Protein AF-X1QIM8-F1 (afdb_monomer)

Structure (mmCIF, N/CA/C/O backbone):
data_AF-X1QIM8-F1
#
_entry.id   AF-X1QIM8-F1
#
loop_
_atom_site.group_PDB
_atom_site.id
_atom_site.type_symbol
_atom_site.label_atom_id
_atom_site.label_alt_id
_atom_site.label_comp_id
_atom_site.label_asym_id
_atom_site.label_entity_id
_atom_site.label_seq_id
_atom_site.pdbx_PDB_ins_code
_atom_site.Cartn_x
_atom_site.Cartn_y
_atom_site.Cartn_z
_atom_site.occupancy
_atom_site.B_iso_or_equiv
_atom_site.auth_seq_id
_atom_site.auth_comp_id
_atom_site.auth_asym_id
_atom_site.auth_atom_id
_atom_site.pdbx_PDB_model_num
ATOM 1 N N . LEU A 1 1 ? 6.060 15.197 -14.431 1.00 80.75 1 LEU A N 1
ATOM 2 C CA . LEU A 1 1 ? 4.604 14.951 -14.580 1.00 80.75 1 LEU A CA 1
ATOM 3 C C . LEU A 1 1 ? 4.156 13.687 -13.848 1.00 80.75 1 LEU A C 1
ATOM 5 O O . LEU A 1 1 ? 3.333 13.816 -12.956 1.00 80.75 1 LEU A O 1
ATOM 9 N N . LEU A 1 2 ? 4.732 12.509 -14.126 1.00 86.50 2 LEU A N 1
ATOM 10 C CA . LEU A 1 2 ? 4.346 11.253 -13.451 1.00 86.50 2 LEU A CA 1
ATOM 11 C C . LEU A 1 2 ? 4.452 11.311 -11.916 1.00 86.50 2 LEU A C 1
ATOM 13 O O . LEU A 1 2 ? 3.507 10.943 -11.233 1.00 86.50 2 LEU A O 1
ATOM 17 N N . PHE A 1 3 ? 5.541 11.864 -11.371 1.00 87.62 3 PHE A N 1
ATOM 18 C CA . PHE A 1 3 ? 5.687 12.060 -9.920 1.00 87.62 3 PHE A CA 1
ATOM 19 C C . PHE A 1 3 ? 4.649 13.013 -9.315 1.00 87.62 3 PHE A C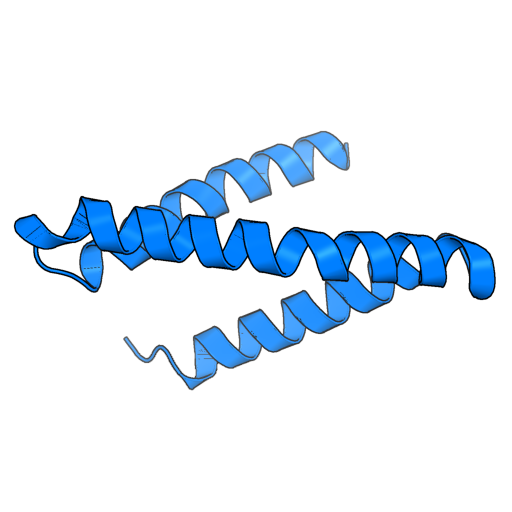 1
ATOM 21 O O . PHE A 1 3 ? 4.196 12.786 -8.200 1.00 87.62 3 PHE A O 1
ATOM 28 N N . ALA A 1 4 ? 4.244 14.056 -10.046 1.00 93.25 4 ALA A N 1
ATOM 29 C CA . ALA A 1 4 ? 3.206 14.975 -9.581 1.00 93.25 4 ALA A CA 1
ATOM 30 C C . ALA A 1 4 ? 1.835 14.280 -9.552 1.00 93.25 4 ALA A C 1
ATOM 32 O O . ALA A 1 4 ? 1.115 14.391 -8.566 1.00 93.25 4 ALA A O 1
ATOM 33 N N . GLY A 1 5 ? 1.516 13.498 -10.591 1.00 93.06 5 GLY A N 1
ATOM 34 C CA . GLY A 1 5 ? 0.317 12.657 -10.610 1.00 93.06 5 GLY A CA 1
ATOM 35 C C . GLY A 1 5 ? 0.316 11.621 -9.484 1.00 93.06 5 GLY A C 1
ATOM 36 O O . GLY A 1 5 ? -0.687 11.472 -8.794 1.00 93.06 5 GLY A O 1
ATOM 37 N N . TYR A 1 6 ? 1.459 10.973 -9.237 1.00 89.19 6 TYR A N 1
ATOM 38 C CA . TYR A 1 6 ? 1.625 10.051 -8.114 1.00 89.19 6 TYR A CA 1
ATOM 39 C C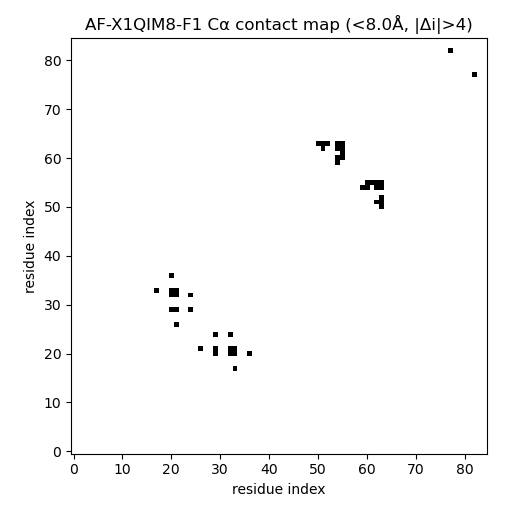 . TYR A 1 6 ? 1.431 10.747 -6.762 1.00 89.19 6 TYR A C 1
ATOM 41 O O . TYR A 1 6 ? 0.753 10.205 -5.900 1.00 89.19 6 TYR A O 1
ATOM 49 N N . GLY A 1 7 ? 1.963 11.960 -6.583 1.00 92.06 7 GLY A N 1
ATOM 50 C CA . GLY A 1 7 ? 1.778 12.737 -5.356 1.00 92.06 7 GLY A CA 1
ATOM 51 C C . GLY A 1 7 ? 0.311 13.077 -5.082 1.00 92.06 7 GLY A C 1
ATOM 52 O O . GLY A 1 7 ? -0.151 12.905 -3.957 1.00 92.06 7 GLY A O 1
ATOM 53 N N . ILE A 1 8 ? -0.439 13.489 -6.111 1.00 93.69 8 ILE A N 1
ATOM 54 C CA . ILE A 1 8 ? -1.886 13.742 -6.000 1.00 93.69 8 ILE A CA 1
ATOM 55 C C . ILE A 1 8 ? -2.623 12.455 -5.618 1.00 93.69 8 ILE A C 1
ATOM 57 O O . ILE A 1 8 ? -3.388 12.448 -4.656 1.00 93.69 8 ILE A O 1
ATOM 61 N N . TYR A 1 9 ? -2.356 11.361 -6.335 1.00 91.12 9 TYR A N 1
ATOM 62 C CA . TYR A 1 9 ? -2.935 10.051 -6.042 1.00 91.12 9 TYR A CA 1
ATOM 63 C C . TYR A 1 9 ? -2.661 9.619 -4.597 1.00 91.12 9 TYR A C 1
ATOM 65 O O . TYR A 1 9 ? -3.586 9.265 -3.870 1.00 91.12 9 TYR A O 1
ATOM 73 N N . TYR A 1 10 ? -1.402 9.691 -4.164 1.00 90.62 10 TYR A N 1
ATOM 74 C CA . TYR A 1 10 ? -0.987 9.249 -2.839 1.00 90.62 10 TYR A CA 1
ATOM 75 C C . TYR A 1 10 ? -1.650 10.090 -1.740 1.00 90.62 10 TYR A C 1
ATOM 77 O O . TYR A 1 10 ? -2.193 9.533 -0.789 1.00 90.62 10 TYR A O 1
ATOM 85 N N . GLY A 1 11 ? -1.708 11.416 -1.917 1.00 91.00 11 GLY A N 1
ATOM 86 C CA . GLY A 1 11 ? -2.387 12.319 -0.985 1.00 91.00 11 GLY A CA 1
ATOM 87 C C . GLY A 1 11 ? -3.891 12.055 -0.864 1.00 91.00 11 GLY A C 1
ATOM 88 O O . GLY A 1 11 ? -4.441 12.151 0.232 1.00 91.00 11 GLY A O 1
ATOM 89 N N . MET A 1 12 ? -4.556 11.674 -1.960 1.00 91.50 12 MET A N 1
ATOM 90 C CA . MET A 1 12 ? -5.967 11.278 -1.928 1.00 91.50 12 MET A CA 1
ATOM 91 C C . MET A 1 12 ? -6.163 9.932 -1.220 1.00 91.50 12 MET A C 1
ATOM 93 O O . MET A 1 12 ? -6.991 9.817 -0.318 1.00 91.50 12 MET A O 1
ATOM 97 N N . VAL A 1 13 ? -5.399 8.912 -1.612 1.00 91.50 13 VAL A N 1
ATOM 98 C CA . VAL A 1 13 ? -5.612 7.533 -1.152 1.00 91.50 13 VAL A CA 1
ATOM 99 C C . VAL A 1 13 ? -5.219 7.344 0.310 1.00 91.50 13 VAL A C 1
ATOM 101 O O . VAL A 1 13 ? -5.945 6.687 1.051 1.00 91.50 13 VAL A O 1
ATOM 104 N N . GLU A 1 14 ? -4.114 7.934 0.763 1.00 89.94 14 GLU A N 1
ATOM 105 C CA . GLU A 1 14 ? -3.636 7.752 2.139 1.00 89.94 14 GLU A CA 1
ATOM 106 C C . GLU A 1 14 ? -4.584 8.372 3.183 1.00 89.94 14 GLU A C 1
ATOM 108 O O . GLU A 1 14 ? -4.737 7.847 4.290 1.00 89.94 14 GLU A O 1
ATOM 113 N N . GLY A 1 15 ? -5.252 9.478 2.841 1.00 90.25 15 GLY A N 1
ATOM 114 C CA . GLY A 1 15 ? -6.292 10.074 3.681 1.00 90.25 15 GLY A CA 1
ATOM 115 C C . GLY A 1 15 ? -7.533 9.186 3.772 1.00 90.25 15 GLY A C 1
ATOM 116 O O . GLY A 1 15 ? -7.968 8.846 4.873 1.00 90.25 15 GLY A O 1
ATOM 117 N N . VAL A 1 16 ? -8.055 8.764 2.617 1.00 92.56 16 VAL A N 1
ATOM 118 C CA . VAL A 1 16 ? -9.266 7.933 2.520 1.00 92.56 16 VAL A CA 1
ATOM 119 C C . VAL A 1 16 ? -9.069 6.573 3.191 1.00 92.56 16 VAL A C 1
ATOM 121 O O . VAL A 1 16 ? -9.922 6.149 3.964 1.00 92.56 16 VAL A O 1
ATOM 124 N N . ALA A 1 17 ? -7.928 5.913 2.978 1.00 91.06 17 ALA A N 1
ATOM 125 C CA . ALA A 1 17 ? -7.643 4.614 3.586 1.00 91.06 17 ALA A CA 1
ATOM 126 C C . ALA A 1 17 ? -7.611 4.680 5.121 1.00 91.06 17 ALA A C 1
ATOM 128 O O . ALA A 1 17 ? -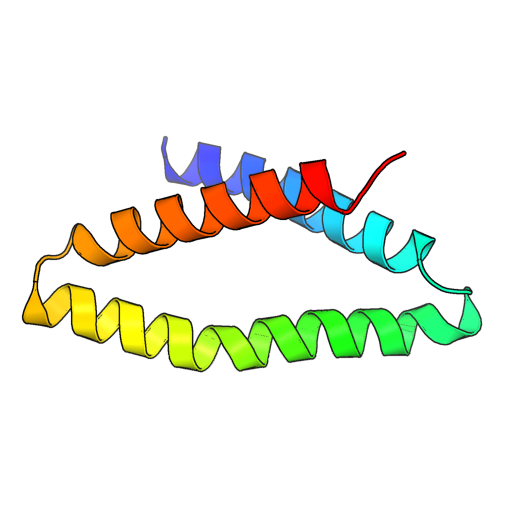8.125 3.786 5.791 1.00 91.06 17 ALA A O 1
ATOM 129 N N . ARG A 1 18 ? -7.047 5.750 5.698 1.00 90.62 18 ARG A N 1
ATOM 130 C CA . ARG A 1 18 ? -7.029 5.928 7.158 1.00 90.62 18 ARG A CA 1
ATOM 131 C C . ARG A 1 18 ? -8.417 6.207 7.724 1.00 90.62 18 ARG A C 1
ATOM 133 O O . ARG A 1 18 ? -8.759 5.626 8.749 1.00 90.62 18 ARG A O 1
ATOM 140 N N . ALA A 1 19 ? -9.207 7.045 7.051 1.00 92.81 19 ALA A N 1
ATOM 141 C CA . ALA A 1 19 ? -10.598 7.280 7.432 1.00 92.81 19 ALA A CA 1
ATOM 142 C C . ALA A 1 19 ? -11.395 5.966 7.423 1.00 92.81 19 ALA A C 1
ATOM 144 O O . ALA A 1 19 ? -11.991 5.610 8.433 1.00 92.81 19 ALA A O 1
ATOM 145 N N . PHE A 1 20 ? -11.262 5.175 6.354 1.00 92.69 20 PHE A N 1
ATOM 146 C CA . PHE A 1 20 ? -11.913 3.873 6.239 1.00 92.69 20 PHE A CA 1
ATOM 147 C C . PHE A 1 20 ? -11.535 2.911 7.379 1.00 92.69 20 PHE A C 1
ATOM 149 O O . PHE A 1 20 ? -12.400 2.268 7.964 1.00 92.69 20 PHE A O 1
ATOM 156 N N . VAL A 1 21 ? -10.255 2.844 7.768 1.00 93.06 21 VAL A N 1
ATOM 157 C CA . VAL A 1 21 ? -9.825 2.039 8.930 1.00 93.06 21 VAL A CA 1
ATOM 158 C C . VAL A 1 21 ? -10.466 2.531 10.233 1.00 93.06 21 VAL A C 1
ATOM 160 O O . VAL A 1 21 ? -10.827 1.712 11.078 1.00 93.06 21 VAL A O 1
ATOM 163 N N . ALA A 1 22 ? -10.611 3.845 10.411 1.00 92.94 22 ALA A N 1
ATOM 164 C CA . ALA A 1 22 ? -11.232 4.422 11.601 1.00 92.94 22 ALA A CA 1
ATOM 165 C C . ALA A 1 22 ? -12.744 4.179 11.676 1.00 92.94 22 ALA A C 1
ATOM 167 O O . ALA A 1 22 ? -13.261 4.083 12.788 1.00 92.94 22 ALA A O 1
ATOM 168 N N . ASP A 1 23 ? -13.421 4.062 10.533 1.00 92.94 23 ASP A N 1
ATOM 169 C CA . ASP A 1 23 ? -14.856 3.772 10.451 1.00 92.94 23 ASP A CA 1
ATOM 170 C C . ASP A 1 23 ? -15.177 2.305 10.794 1.00 92.94 23 ASP A C 1
ATOM 172 O O . ASP A 1 23 ? -16.278 1.993 11.245 1.00 92.94 23 ASP A O 1
ATOM 176 N N . LEU A 1 24 ? -14.205 1.395 10.648 1.00 91.50 24 LEU A N 1
ATOM 177 C CA . LEU A 1 24 ? -14.362 -0.034 10.956 1.00 91.50 24 LEU A CA 1
ATOM 178 C C . LEU A 1 24 ? -14.234 -0.378 12.448 1.00 91.50 24 LEU A C 1
ATOM 180 O O . LEU A 1 24 ? -14.516 -1.514 12.841 1.00 91.50 24 LEU A O 1
ATOM 184 N N . VAL A 1 25 ? -13.767 0.549 13.287 1.00 94.00 25 VAL A N 1
ATOM 185 C CA . VAL A 1 25 ? -13.479 0.286 14.704 1.00 94.00 25 VAL A CA 1
ATOM 186 C C . VAL A 1 25 ? -14.027 1.374 15.619 1.00 94.00 25 VAL A C 1
ATOM 188 O O . VAL A 1 25 ? -14.171 2.533 15.243 1.00 94.00 25 VAL A O 1
ATOM 191 N N . THR A 1 26 ? -14.296 1.011 16.870 1.00 91.88 26 THR A N 1
ATOM 192 C CA . THR A 1 26 ? -14.677 1.968 17.913 1.00 91.88 26 THR A CA 1
ATOM 193 C C . THR A 1 26 ? -13.511 2.893 18.276 1.00 91.88 26 THR A C 1
ATOM 195 O O . THR A 1 26 ? -12.339 2.555 18.079 1.00 91.88 26 THR A O 1
ATOM 198 N N . GLU A 1 27 ? -13.817 4.081 18.809 1.00 90.75 27 GLU A N 1
ATOM 199 C CA . GLU A 1 27 ? -12.815 5.134 19.031 1.00 90.75 27 GLU A CA 1
ATOM 200 C C . GLU A 1 27 ? -11.656 4.697 19.937 1.00 90.75 27 GLU A C 1
ATOM 202 O O . GLU A 1 27 ? -10.504 5.043 19.677 1.00 90.75 27 GLU A O 1
ATOM 207 N N . ASP A 1 28 ? -11.948 3.870 20.942 1.00 92.94 28 ASP A N 1
ATOM 208 C CA . ASP A 1 28 ? -10.987 3.299 21.889 1.00 92.94 28 ASP A CA 1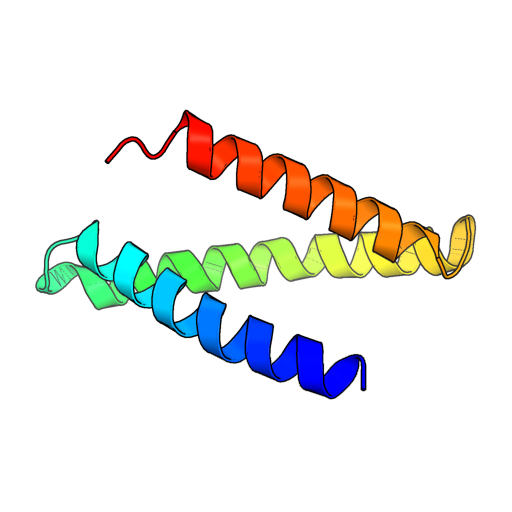
ATOM 209 C C . ASP A 1 28 ? -9.978 2.342 21.230 1.00 92.94 28 ASP A C 1
ATOM 211 O O . ASP A 1 28 ? -8.887 2.132 21.759 1.00 92.94 28 ASP A O 1
ATOM 215 N N . ARG A 1 29 ? -10.302 1.791 20.051 1.00 93.56 29 ARG A N 1
ATOM 216 C CA . ARG A 1 29 ? -9.476 0.804 19.329 1.00 93.56 29 ARG A CA 1
ATOM 217 C C . ARG A 1 29 ? -8.759 1.359 18.104 1.00 93.56 29 ARG A C 1
ATOM 219 O O . ARG A 1 29 ? -7.973 0.637 17.486 1.00 93.56 29 ARG A O 1
ATOM 226 N N . ARG A 1 30 ? -8.965 2.636 17.762 1.00 92.56 30 ARG A N 1
ATOM 227 C CA . ARG A 1 30 ? -8.351 3.275 16.582 1.00 92.56 30 ARG A CA 1
ATOM 228 C C . ARG A 1 30 ? -6.825 3.182 16.589 1.00 92.56 30 ARG A C 1
ATOM 230 O O . ARG A 1 30 ? -6.231 2.882 15.558 1.00 92.56 30 ARG A O 1
ATOM 237 N N . GLY A 1 31 ? -6.187 3.366 17.749 1.00 92.50 31 GLY A N 1
ATOM 238 C CA . GLY A 1 31 ? -4.729 3.253 17.883 1.00 92.50 31 GLY A CA 1
ATOM 239 C C . GLY A 1 31 ? -4.197 1.871 17.481 1.00 92.50 31 GLY A C 1
ATOM 240 O O . GLY A 1 31 ? -3.254 1.771 16.697 1.00 92.50 31 GLY A O 1
ATOM 241 N N . THR A 1 32 ? -4.841 0.798 17.949 1.00 94.12 32 THR A N 1
ATOM 242 C CA . THR A 1 32 ? -4.483 -0.581 17.581 1.00 94.12 32 THR A CA 1
ATOM 243 C C . THR A 1 32 ? -4.801 -0.881 16.119 1.00 94.12 32 THR A C 1
ATOM 245 O O . THR A 1 32 ? -4.002 -1.537 15.456 1.00 94.12 32 THR A O 1
ATOM 248 N N . ALA A 1 33 ? -5.922 -0.379 15.595 1.00 94.75 33 ALA A N 1
ATOM 249 C CA . ALA A 1 33 ? -6.296 -0.563 14.195 1.00 94.75 33 ALA A CA 1
ATOM 250 C C . ALA A 1 33 ? -5.274 0.075 13.242 1.00 94.75 33 ALA A C 1
ATOM 252 O O . ALA A 1 33 ? -4.803 -0.588 12.320 1.00 94.75 33 ALA A O 1
ATOM 253 N N . TYR A 1 34 ? -4.849 1.314 13.511 1.00 95.06 34 TYR A N 1
ATOM 254 C CA . TYR A 1 34 ? -3.781 1.961 12.746 1.00 95.06 34 TYR A CA 1
ATOM 255 C C . TYR A 1 34 ? -2.435 1.252 12.903 1.00 95.06 34 TYR A C 1
ATOM 257 O O . TYR A 1 34 ? -1.714 1.089 11.919 1.00 95.06 34 TYR A O 1
ATOM 265 N N . GLY A 1 35 ? -2.105 0.798 14.116 1.00 94.88 35 GLY A N 1
ATOM 266 C CA . GLY A 1 35 ? -0.895 0.019 14.368 1.00 94.88 35 GLY A CA 1
ATOM 267 C C . GLY A 1 35 ? -0.861 -1.278 13.558 1.00 94.88 35 GLY A C 1
ATOM 268 O O . GLY A 1 35 ? 0.145 -1.575 12.920 1.00 94.88 35 GLY A O 1
ATOM 269 N N . LEU A 1 36 ? -1.973 -2.017 13.518 1.00 95.69 36 LEU A N 1
ATOM 270 C CA . LEU A 1 36 ? -2.101 -3.230 12.714 1.00 95.69 36 LEU A CA 1
ATOM 271 C C . LEU A 1 36 ? -2.051 -2.917 11.215 1.00 95.69 36 LEU A C 1
ATOM 273 O O . LEU A 1 36 ? -1.315 -3.582 10.491 1.00 95.69 36 LEU A O 1
ATOM 277 N N . TYR A 1 37 ? -2.772 -1.890 10.757 1.00 94.38 37 TYR A N 1
ATOM 278 C CA . TYR A 1 37 ? -2.767 -1.453 9.360 1.00 94.38 37 TYR A CA 1
ATOM 279 C C . TYR A 1 37 ? -1.344 -1.152 8.875 1.00 94.38 37 TYR A C 1
ATOM 281 O O . TYR A 1 37 ? -0.863 -1.770 7.924 1.00 94.38 37 TYR A O 1
ATOM 289 N N . HIS A 1 38 ? -0.620 -0.275 9.574 1.00 94.38 38 HIS A N 1
ATOM 290 C CA . HIS A 1 38 ? 0.756 0.060 9.211 1.00 94.38 38 HIS A CA 1
ATOM 291 C C . HIS A 1 38 ? 1.736 -1.093 9.460 1.00 94.38 38 HIS A C 1
ATOM 293 O O . HIS A 1 38 ? 2.706 -1.230 8.716 1.00 94.38 38 HIS A O 1
ATOM 299 N N . GLY A 1 39 ? 1.474 -1.955 10.445 1.00 96.44 39 GLY A N 1
ATOM 300 C CA . GLY A 1 39 ? 2.249 -3.169 10.688 1.00 96.44 39 GLY A CA 1
ATOM 301 C C . GLY A 1 39 ? 2.177 -4.146 9.515 1.00 96.44 39 GLY A C 1
ATOM 302 O O . GLY A 1 39 ? 3.211 -4.617 9.048 1.00 96.44 39 GLY A O 1
ATOM 303 N N . VAL A 1 40 ? 0.978 -4.398 8.981 1.00 95.81 40 VAL A N 1
ATOM 304 C CA . VAL A 1 40 ? 0.780 -5.248 7.796 1.00 95.81 40 VAL A CA 1
ATOM 305 C C . VAL A 1 40 ? 1.404 -4.608 6.558 1.00 95.81 40 VAL A C 1
ATOM 307 O O . VAL A 1 40 ? 2.100 -5.293 5.807 1.00 95.81 40 VAL A O 1
ATOM 310 N N . VAL A 1 41 ? 1.226 -3.297 6.359 1.00 93.75 41 VAL A N 1
ATOM 311 C CA . VAL A 1 41 ? 1.871 -2.566 5.253 1.00 93.75 41 VAL A CA 1
ATOM 312 C C . VAL A 1 41 ? 3.394 -2.701 5.335 1.00 93.75 41 VAL A C 1
ATOM 314 O O . VAL A 1 41 ? 4.026 -3.088 4.359 1.00 93.75 41 VAL A O 1
ATOM 317 N N . GLY A 1 42 ? 3.994 -2.466 6.503 1.00 94.56 42 GLY A N 1
ATOM 318 C CA . GLY A 1 42 ? 5.438 -2.603 6.697 1.00 94.56 42 GLY A CA 1
ATOM 319 C C . GLY A 1 42 ? 5.936 -4.037 6.498 1.00 94.56 42 GLY A C 1
ATOM 320 O O . GLY A 1 42 ? 6.935 -4.256 5.813 1.00 94.56 42 GLY A O 1
ATOM 321 N N . LEU A 1 43 ? 5.218 -5.027 7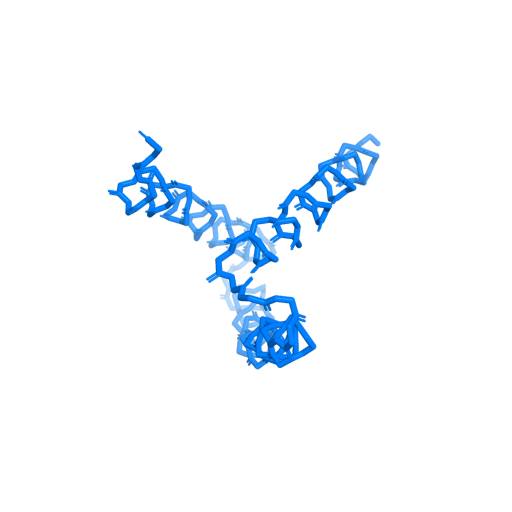.038 1.00 96.69 43 LEU A N 1
ATOM 322 C CA . LEU A 1 43 ? 5.576 -6.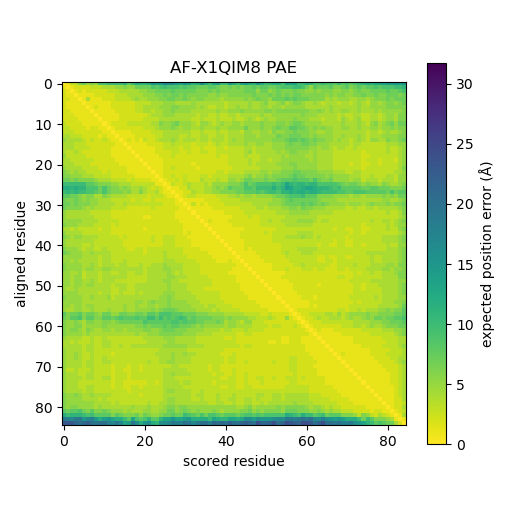441 6.912 1.00 96.69 43 LEU A CA 1
ATOM 323 C C . LEU A 1 43 ? 5.530 -6.916 5.456 1.00 96.69 43 LEU A C 1
ATOM 325 O O . LEU A 1 43 ? 6.396 -7.675 5.034 1.00 96.69 43 LEU A O 1
ATOM 329 N N . THR A 1 44 ? 4.540 -6.461 4.687 1.00 95.19 44 THR A N 1
ATOM 330 C CA . THR A 1 44 ? 4.387 -6.805 3.264 1.00 95.19 44 THR A CA 1
ATOM 331 C C . THR A 1 44 ? 5.340 -6.025 2.357 1.00 95.19 44 THR A C 1
ATOM 333 O O . THR A 1 44 ? 5.710 -6.520 1.291 1.00 95.19 44 THR A O 1
ATOM 336 N N . LEU A 1 45 ? 5.821 -4.856 2.790 1.00 94.88 45 LEU A N 1
ATOM 337 C CA . LEU A 1 45 ? 6.778 -4.046 2.034 1.00 94.88 45 LEU A CA 1
ATOM 338 C C . LEU A 1 45 ? 8.135 -4.747 1.852 1.00 94.88 45 LEU A C 1
ATOM 340 O O . LEU A 1 45 ? 8.769 -4.604 0.805 1.00 94.88 45 LEU A O 1
ATOM 344 N N . LEU A 1 46 ? 8.568 -5.528 2.845 1.00 94.75 46 LEU A N 1
ATOM 345 C CA . LEU A 1 46 ? 9.808 -6.312 2.801 1.00 94.75 46 LEU A CA 1
ATOM 346 C C . LEU A 1 46 ? 9.830 -7.327 1.639 1.00 94.75 46 LEU A C 1
ATOM 348 O O . LEU A 1 46 ? 10.684 -7.194 0.757 1.00 94.75 46 LEU A O 1
ATOM 352 N N . PRO A 1 47 ? 8.905 -8.309 1.569 1.00 95.12 47 PRO A N 1
ATOM 353 C CA . PRO A 1 47 ? 8.854 -9.243 0.451 1.00 95.12 47 PRO A CA 1
ATOM 354 C C . PRO A 1 47 ? 8.531 -8.536 -0.868 1.00 95.12 47 PRO A C 1
ATOM 356 O O . PRO A 1 47 ? 9.088 -8.920 -1.893 1.00 95.12 47 PRO A O 1
ATOM 359 N N . ALA A 1 48 ? 7.712 -7.476 -0.865 1.00 94.62 48 ALA A N 1
ATOM 360 C CA . ALA A 1 48 ? 7.436 -6.702 -2.076 1.00 94.62 48 ALA A CA 1
ATOM 361 C C . ALA A 1 48 ? 8.713 -6.079 -2.666 1.00 94.62 48 ALA A C 1
ATOM 363 O O . ALA A 1 48 ? 8.932 -6.157 -3.873 1.00 94.62 48 ALA A O 1
ATOM 364 N N . SER A 1 49 ? 9.584 -5.522 -1.820 1.00 94.75 49 SER A N 1
ATOM 365 C CA . SER A 1 49 ? 10.853 -4.921 -2.250 1.00 94.75 49 SER A CA 1
ATOM 366 C C . SER A 1 49 ? 11.844 -5.970 -2.758 1.00 94.75 49 SER A C 1
ATOM 368 O O . SER A 1 49 ? 12.501 -5.751 -3.776 1.00 94.75 49 SER A O 1
ATOM 370 N N . LEU A 1 50 ? 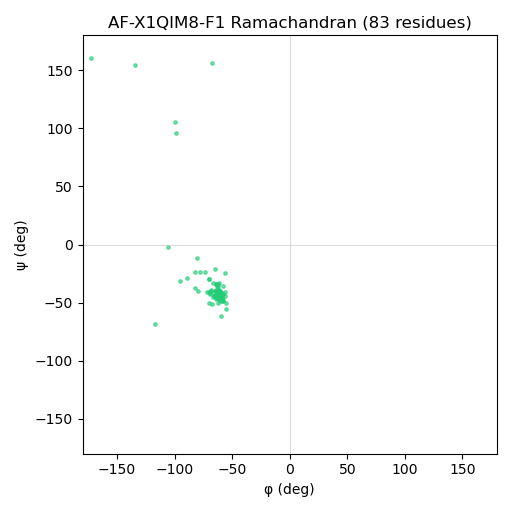11.921 -7.130 -2.096 1.00 96.00 50 LEU A N 1
ATOM 371 C CA . LEU A 1 50 ? 12.748 -8.253 -2.549 1.00 96.00 50 LEU A CA 1
ATOM 372 C C . LEU A 1 50 ? 12.278 -8.788 -3.907 1.00 96.00 50 LEU A C 1
ATOM 374 O O . LEU A 1 50 ? 13.094 -8.971 -4.809 1.00 96.00 50 LEU A O 1
ATOM 378 N N . LEU A 1 51 ? 10.966 -8.988 -4.074 1.00 95.69 51 LEU A N 1
ATOM 379 C CA . LEU A 1 51 ? 10.377 -9.416 -5.342 1.00 95.69 51 LEU A CA 1
ATOM 380 C C . LEU A 1 51 ? 10.616 -8.378 -6.436 1.00 95.69 51 LEU A C 1
ATOM 382 O O . LEU A 1 51 ? 11.060 -8.737 -7.519 1.00 95.69 51 LEU A O 1
ATOM 386 N N . ALA A 1 52 ? 10.391 -7.093 -6.160 1.00 94.25 52 ALA A N 1
ATOM 387 C CA . ALA A 1 52 ? 10.645 -6.030 -7.126 1.00 94.25 52 ALA A CA 1
ATOM 388 C C . ALA A 1 52 ? 12.116 -6.001 -7.572 1.00 94.25 52 ALA A C 1
ATOM 390 O O . ALA A 1 52 ? 12.385 -5.934 -8.770 1.00 94.25 52 ALA A O 1
ATOM 391 N N . GLY A 1 53 ? 13.063 -6.111 -6.635 1.00 95.56 53 GLY A N 1
ATOM 392 C CA . GLY A 1 53 ? 14.492 -6.179 -6.948 1.00 95.56 53 GLY A CA 1
ATOM 393 C C . GLY A 1 53 ? 14.853 -7.407 -7.785 1.00 95.56 53 GLY A C 1
ATOM 394 O O . GLY A 1 53 ? 15.562 -7.289 -8.784 1.00 95.56 53 GLY A O 1
ATOM 395 N N . TRP A 1 54 ? 14.309 -8.574 -7.433 1.00 96.88 54 TRP A N 1
ATOM 396 C CA . TRP A 1 54 ? 14.523 -9.803 -8.191 1.00 96.88 54 TRP A CA 1
ATOM 397 C C . TRP A 1 54 ? 13.938 -9.721 -9.609 1.00 96.88 54 TRP A C 1
ATOM 399 O O . TRP A 1 54 ? 14.647 -10.012 -10.569 1.00 96.88 54 TRP A O 1
ATOM 409 N N . LEU A 1 55 ? 12.694 -9.249 -9.773 1.00 96.06 55 LEU A N 1
ATOM 410 C CA . LEU A 1 55 ? 12.070 -9.051 -11.090 1.00 96.06 55 LEU A CA 1
ATOM 411 C C . LEU A 1 55 ? 12.862 -8.054 -11.949 1.00 96.06 55 LEU A C 1
ATOM 413 O O . LEU A 1 55 ? 13.027 -8.274 -13.152 1.00 96.06 55 LEU A O 1
ATOM 417 N N . TRP A 1 56 ? 13.359 -6.978 -11.333 1.00 95.94 56 TRP A N 1
ATOM 418 C CA . TRP A 1 56 ? 14.164 -5.963 -12.007 1.00 95.94 56 TRP A CA 1
ATOM 419 C C . TRP A 1 56 ? 15.455 -6.550 -12.583 1.00 95.94 56 TRP A C 1
ATOM 421 O O . TRP A 1 56 ? 15.813 -6.249 -13.720 1.00 95.94 56 TRP A O 1
ATOM 431 N N . GLN A 1 57 ? 16.150 -7.382 -11.801 1.00 96.19 57 GLN A N 1
ATOM 432 C CA . GLN A 1 57 ? 17.431 -7.977 -12.188 1.00 96.19 57 GLN A CA 1
ATOM 433 C C . GLN A 1 57 ? 17.280 -9.179 -13.128 1.00 96.19 57 GLN A C 1
ATOM 435 O O . GLN A 1 57 ? 18.078 -9.327 -14.048 1.00 96.19 57 GLN A O 1
ATOM 440 N N . ALA A 1 58 ? 16.287 -10.042 -12.896 1.00 96.50 58 ALA A N 1
ATOM 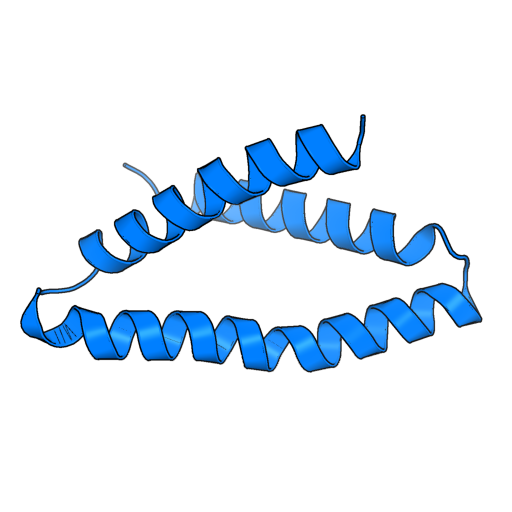441 C CA . ALA A 1 58 ? 16.157 -11.321 -13.594 1.00 96.50 58 ALA A CA 1
ATOM 442 C C . ALA A 1 58 ? 15.351 -11.245 -14.899 1.00 96.50 58 ALA A C 1
ATOM 444 O O . ALA A 1 58 ? 15.578 -12.057 -15.793 1.00 96.50 58 ALA A O 1
ATOM 445 N N . ILE A 1 59 ? 14.395 -10.313 -15.009 1.00 94.50 59 ILE A N 1
ATOM 446 C CA . ILE A 1 59 ? 13.468 -10.240 -16.150 1.00 94.50 59 ILE A CA 1
ATOM 447 C C . ILE A 1 59 ? 13.663 -8.931 -16.910 1.00 94.50 59 ILE A C 1
ATOM 449 O O . ILE A 1 59 ? 14.095 -8.936 -18.059 1.00 94.50 59 ILE A O 1
ATOM 453 N N . SER A 1 60 ? 13.303 -7.802 -16.294 1.00 95.25 60 SER A N 1
ATOM 454 C CA . SER A 1 60 ? 13.520 -6.466 -16.854 1.00 95.25 60 SER A CA 1
ATOM 455 C C . SER A 1 60 ? 13.164 -5.376 -15.838 1.00 95.25 60 SER A C 1
ATOM 457 O O . SER A 1 60 ? 12.317 -5.604 -14.968 1.00 95.25 60 SER A O 1
ATOM 459 N N . PRO A 1 61 ? 13.669 -4.143 -16.020 1.00 93.31 61 PRO A N 1
ATOM 460 C CA . PRO A 1 61 ? 13.242 -2.978 -15.243 1.00 93.31 61 PRO A CA 1
ATOM 461 C C . PRO A 1 61 ? 11.733 -2.691 -15.280 1.00 93.31 61 PRO A C 1
ATOM 463 O O . PRO A 1 61 ? 11.198 -2.077 -14.363 1.00 93.31 61 PRO A O 1
ATOM 466 N N . ALA A 1 62 ? 11.027 -3.128 -16.329 1.00 94.56 62 ALA A N 1
ATOM 467 C CA . ALA A 1 62 ? 9.587 -2.919 -16.465 1.00 94.56 62 ALA A CA 1
ATOM 468 C C . ALA A 1 62 ? 8.751 -3.949 -15.681 1.00 94.56 62 ALA A C 1
ATOM 470 O O . ALA A 1 62 ? 7.607 -3.673 -15.321 1.00 94.56 62 ALA A O 1
ATOM 471 N N . ALA A 1 63 ? 9.302 -5.133 -15.396 1.00 94.88 63 ALA A N 1
ATOM 472 C CA . ALA A 1 63 ? 8.562 -6.251 -14.810 1.00 94.88 63 ALA A CA 1
ATOM 473 C C . ALA A 1 63 ? 7.937 -5.947 -13.425 1.00 94.88 63 ALA A C 1
ATOM 475 O O . ALA A 1 63 ? 6.769 -6.295 -13.226 1.00 94.88 63 ALA A O 1
ATOM 476 N N . PRO A 1 64 ? 8.613 -5.242 -12.489 1.00 94.81 64 PRO A N 1
ATOM 477 C CA . PRO A 1 64 ? 8.010 -4.860 -11.208 1.00 94.81 64 PRO A CA 1
ATOM 478 C C . PRO A 1 64 ? 6.781 -3.955 -11.355 1.00 94.81 64 PRO A C 1
ATOM 480 O O . PRO A 1 64 ? 5.840 -4.068 -10.572 1.00 94.81 64 PRO A O 1
ATOM 483 N N . PHE A 1 65 ? 6.755 -3.087 -12.372 1.00 92.88 65 PHE A N 1
ATOM 484 C CA . PHE A 1 65 ? 5.619 -2.198 -12.622 1.00 92.88 65 PHE A CA 1
ATOM 485 C C . PHE A 1 65 ? 4.394 -2.972 -13.111 1.00 92.88 65 PHE A C 1
ATOM 487 O O . PHE A 1 65 ? 3.286 -2.706 -12.648 1.00 92.88 65 PHE A O 1
ATOM 494 N N . PHE A 1 66 ? 4.583 -3.966 -13.986 1.00 95.69 66 PHE A N 1
ATOM 495 C CA . PHE A 1 66 ? 3.491 -4.845 -14.413 1.00 95.69 66 PHE A CA 1
ATOM 496 C C . PHE A 1 66 ? 2.928 -5.650 -13.242 1.00 95.69 66 PHE A C 1
ATOM 498 O O . PHE A 1 66 ? 1.711 -5.671 -13.054 1.00 95.69 66 PHE A O 1
ATOM 505 N N . LEU A 1 67 ? 3.794 -6.231 -12.405 1.00 95.31 67 LEU A N 1
ATOM 506 C CA . LEU A 1 67 ? 3.366 -6.932 -11.194 1.00 95.31 67 LEU A CA 1
ATOM 507 C C . LEU A 1 67 ? 2.581 -6.002 -10.256 1.00 95.31 67 LEU A C 1
ATOM 509 O O . LEU A 1 67 ? 1.479 -6.346 -9.833 1.00 95.31 67 LEU A O 1
ATOM 513 N N . GLY A 1 68 ? 3.111 -4.807 -9.982 1.00 94.12 68 GLY A N 1
ATOM 514 C CA . GLY A 1 68 ? 2.443 -3.803 -9.153 1.00 94.12 68 GLY A CA 1
ATOM 515 C C . GLY A 1 68 ? 1.079 -3.392 -9.709 1.00 94.12 68 GLY A C 1
ATOM 516 O O . GLY A 1 68 ? 0.109 -3.327 -8.959 1.00 94.12 68 GLY A O 1
ATOM 517 N N . SER A 1 69 ? 0.971 -3.191 -11.027 1.00 95.06 69 SER A N 1
ATOM 518 C CA . SER A 1 69 ? -0.303 -2.864 -11.679 1.00 95.06 69 SER A CA 1
ATOM 519 C C . SER A 1 69 ? -1.330 -3.997 -11.575 1.00 95.06 69 SER A C 1
ATOM 521 O O . SER A 1 69 ? -2.497 -3.736 -11.288 1.00 95.06 69 SER A O 1
ATOM 523 N N . GLY A 1 70 ? -0.900 -5.256 -11.726 1.00 96.94 70 GLY A N 1
ATOM 524 C CA . GLY A 1 70 ? -1.765 -6.424 -11.574 1.00 96.94 70 GLY A CA 1
ATOM 525 C C . GLY A 1 70 ? -2.267 -6.583 -10.140 1.00 96.94 70 GLY A C 1
ATOM 526 O O . GLY A 1 70 ? -3.459 -6.782 -9.924 1.00 96.94 70 GLY A O 1
ATOM 527 N N . LEU A 1 71 ? -1.384 -6.417 -9.152 1.00 95.38 71 LEU A N 1
ATOM 528 C CA . LEU A 1 71 ? -1.758 -6.451 -7.736 1.00 95.38 71 LEU A CA 1
ATOM 529 C C . LEU A 1 71 ? -2.717 -5.312 -7.369 1.00 95.38 71 LEU A C 1
ATOM 531 O O . LEU A 1 71 ? -3.702 -5.552 -6.674 1.00 95.38 71 LEU A O 1
ATOM 535 N N . ALA A 1 72 ? -2.481 -4.096 -7.871 1.00 93.94 72 ALA A N 1
ATOM 536 C CA . ALA A 1 72 ? -3.382 -2.964 -7.667 1.00 93.94 72 ALA A CA 1
ATOM 537 C C . ALA A 1 72 ? -4.768 -3.215 -8.283 1.00 93.94 72 ALA A C 1
ATOM 539 O O . ALA A 1 72 ? -5.786 -2.910 -7.664 1.00 93.94 72 ALA A O 1
ATOM 540 N N . PHE A 1 73 ? -4.821 -3.822 -9.472 1.00 96.62 73 PHE A N 1
ATOM 541 C CA . PHE A 1 73 ? -6.077 -4.198 -10.116 1.00 96.62 73 PHE A CA 1
ATOM 542 C C . PHE A 1 73 ? -6.841 -5.262 -9.315 1.00 96.62 73 PHE A C 1
ATOM 544 O O . PHE A 1 73 ? -8.039 -5.113 -9.081 1.00 96.62 73 PHE A O 1
ATOM 551 N N . VAL A 1 74 ? -6.153 -6.297 -8.822 1.00 96.94 74 VAL A N 1
ATOM 552 C CA . VAL A 1 74 ? -6.754 -7.322 -7.950 1.00 96.94 74 VAL A CA 1
ATOM 553 C C . VAL A 1 74 ? -7.263 -6.712 -6.642 1.00 96.94 74 VAL A C 1
ATOM 555 O O . VAL A 1 74 ? -8.366 -7.041 -6.213 1.00 96.94 74 VAL A O 1
ATOM 558 N N . ALA A 1 75 ? -6.509 -5.798 -6.025 1.00 93.44 75 ALA A N 1
ATOM 559 C CA . ALA A 1 75 ? -6.938 -5.100 -4.814 1.00 93.44 75 ALA A CA 1
ATOM 560 C C . ALA A 1 75 ? -8.192 -4.245 -5.056 1.00 93.44 75 ALA A C 1
ATOM 562 O O . ALA A 1 75 ? -9.106 -4.262 -4.235 1.00 93.44 75 ALA A O 1
ATOM 563 N N . MET A 1 76 ? -8.267 -3.550 -6.196 1.00 94.00 76 MET A N 1
ATOM 564 C CA . MET A 1 76 ? -9.448 -2.785 -6.600 1.00 94.00 76 MET A CA 1
ATOM 565 C C . MET A 1 76 ? -10.680 -3.687 -6.749 1.00 94.00 76 MET A C 1
ATOM 567 O O . MET A 1 76 ? -11.713 -3.403 -6.146 1.00 94.00 76 MET A O 1
ATOM 571 N N . LEU A 1 77 ? -10.556 -4.816 -7.458 1.00 96.31 77 LEU A N 1
ATOM 572 C CA . LEU A 1 77 ? -11.642 -5.795 -7.575 1.00 96.31 77 LEU A CA 1
ATOM 573 C C . LEU A 1 77 ? -12.042 -6.374 -6.212 1.00 96.31 77 LEU A C 1
ATOM 575 O O . LEU A 1 77 ? -13.228 -6.542 -5.939 1.00 96.31 77 LEU A O 1
ATOM 579 N N . GLY A 1 78 ? -11.063 -6.654 -5.351 1.00 94.88 78 GLY A N 1
ATOM 580 C CA . GLY A 1 78 ? -11.290 -7.131 -3.991 1.00 94.88 78 GLY A CA 1
ATOM 581 C C . GLY A 1 78 ? -12.077 -6.127 -3.153 1.00 94.88 78 GLY A C 1
ATOM 582 O O . GLY A 1 78 ? -13.058 -6.512 -2.523 1.00 94.88 78 GLY A O 1
ATOM 583 N N . MET A 1 79 ? -11.709 -4.843 -3.197 1.00 91.88 79 MET A N 1
ATOM 584 C CA . MET A 1 79 ? -12.469 -3.790 -2.522 1.00 91.88 79 MET A CA 1
ATOM 585 C C . MET A 1 79 ? -13.895 -3.696 -3.068 1.00 91.88 79 MET A C 1
ATOM 587 O O . MET A 1 79 ? -14.826 -3.735 -2.277 1.00 91.88 79 MET A O 1
ATOM 591 N N . MET A 1 80 ? -14.093 -3.688 -4.390 1.00 92.94 80 MET A N 1
ATOM 592 C CA . MET A 1 80 ? -15.440 -3.644 -4.983 1.00 92.94 80 MET A CA 1
ATOM 593 C C . MET A 1 80 ? -16.307 -4.867 -4.641 1.00 92.94 80 MET A C 1
ATOM 595 O O . MET A 1 80 ? -17.526 -4.756 -4.537 1.00 92.94 80 MET A O 1
ATOM 599 N N . ALA A 1 81 ? -15.705 -6.052 -4.517 1.00 94.00 81 ALA A N 1
ATOM 600 C CA . ALA A 1 81 ? -16.440 -7.287 -4.256 1.00 94.00 81 ALA A CA 1
ATOM 601 C C . ALA A 1 81 ? -16.765 -7.490 -2.767 1.00 94.00 81 ALA A C 1
ATOM 603 O O . ALA A 1 81 ? -17.831 -8.020 -2.441 1.00 94.00 81 ALA A O 1
ATOM 604 N N . LEU A 1 82 ? -15.835 -7.115 -1.881 1.00 91.75 82 LEU A N 1
ATOM 605 C CA . LEU A 1 82 ? -15.909 -7.382 -0.441 1.00 91.75 82 LEU A CA 1
ATOM 606 C C . LEU A 1 82 ? -16.498 -6.216 0.353 1.00 91.75 82 LEU A C 1
ATOM 608 O O . LEU A 1 82 ? -17.147 -6.451 1.369 1.00 91.75 82 LEU A O 1
ATOM 612 N N . ILE A 1 83 ? -16.282 -4.980 -0.098 1.00 87.50 83 ILE A N 1
ATOM 613 C CA . ILE A 1 83 ? -16.818 -3.776 0.534 1.00 87.50 83 ILE A CA 1
ATOM 614 C C . ILE A 1 83 ? -18.062 -3.387 -0.259 1.00 87.50 83 ILE A C 1
ATOM 616 O O . ILE A 1 83 ? -17.985 -2.771 -1.319 1.00 87.50 83 ILE A O 1
ATOM 620 N N . LYS A 1 84 ? -19.216 -3.822 0.243 1.00 71.12 84 LYS A N 1
ATOM 621 C CA . LYS A 1 84 ? -20.520 -3.362 -0.226 1.00 71.12 84 LYS A CA 1
ATOM 622 C C . LYS A 1 84 ? -21.002 -2.320 0.767 1.00 71.12 84 LYS A C 1
ATOM 624 O O . LYS A 1 84 ? -21.345 -2.682 1.891 1.00 71.12 84 LYS A O 1
ATOM 629 N N . GLU A 1 85 ? -20.945 -1.060 0.364 1.00 58.34 85 GLU A N 1
ATOM 630 C CA . GLU A 1 85 ? -21.754 -0.011 0.990 1.00 58.34 85 GLU A CA 1
ATOM 631 C C . GLU A 1 85 ? -23.243 -0.253 0.702 1.00 58.34 85 GLU A C 1
ATOM 633 O O . GLU A 1 85 ? -23.567 -0.703 -0.426 1.00 58.34 85 GLU A O 1
#

Solvent-accessible surface area (backbone atoms only — not comparable to full-atom values): 4792 Å² total; per-residue (Å²): 106,71,67,58,54,49,50,54,50,49,61,53,50,60,53,53,53,52,51,55,57,46,74,75,44,59,82,92,44,36,68,58,49,52,49,49,52,52,47,52,53,56,61,50,45,54,60,50,52,53,50,35,52,48,32,33,75,76,76,32,79,62,46,37,57,54,52,50,52,53,52,52,50,51,50,51,53,46,47,65,72,72,56,75,131

Organism: NCBI:txid412755

Secondary structure (DSSP, 8-state):
-HHHHHHHHHHHHHHHHHH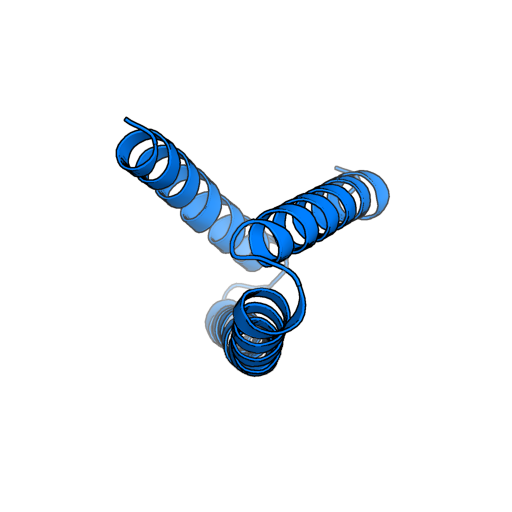HHHHTS-GGGHHHHHHHHHHHHHHHHHHHHHHHHHHHHHT-TTHHHHHHHHHHHHHHHHHHHH---

Radius of gyration: 15.6 Å; Cα contacts (8 Å, |Δi|>4): 24; chains: 1; bounding box: 39×26×39 Å

Sequence (85 aa):
LLFAGYGIYYGMVEGVARAFVADLVTEDRRGTAYGLYHGVVGLTLLPASLLAGWLWQAISPAAPFFLGSGLAFVAMLGMMALIKE

pLDDT: mean 92.82, std 5.16, range [58.34, 96.94]

Mean predicted aligned error: 3.94 Å

Foldseek 3Di:
DVVVVVVVVCVVCVVVVLVVLPVVDDPVCSVVSVVVVVVVVVVVVVVLVVVLVCCCPPPHPCRSVVVVVVVVVVVVVVCVVVPDD

InterPro domains:
  IPR020846 Major facilitator superfamily domain [PS50850] (1-85)
  IPR036259 MFS transporter superfamily [G3DSA:1.20.1250.20] (1-85)
  IPR036259 MFS transporter superfamily [SSF103473] (2-84)